Protein AF-A0A354V0W4-F1 (afdb_monomer)

Solvent-accessible surface area (backbone atoms only — not comparable to full-atom values): 6859 Å² total; per-residue (Å²): 96,64,43,77,70,72,79,52,60,53,48,97,83,71,46,63,55,84,28,76,54,51,47,49,42,66,74,84,0,46,50,53,48,60,70,75,42,72,91,66,80,80,69,87,86,81,88,87,78,93,63,88,88,57,55,96,92,54,83,93,71,58,67,73,58,50,52,64,58,41,41,74,61,48,36,53,49,32,39,74,72,62,78,15,95,41,69,71,50,24,51,54,41,56,77,62,65,39,72,72,53,56,62,48,60,76,74,108

pLDDT: mean 92.59, std 3.74, range [83.0, 98.12]

Foldseek 3Di:
DAPPDPDADADPVRHGDQDPVNCQDDCNHCCNPPVVDDDDPLDDDDDDDDDPPDDPPDDDDPPVSLLRSCVVVLLVVCCVVVVDVDSVRSVVCSVVVPPVSSVSSVVD

Nearest PDB structures (foldseek):
  7p5x-assembly1_AD  TM=9.766E-01  e=9.684E-12  Mycolicibacterium smegmatis MC2 155
  7u22-assembly1_D  TM=9.674E-01  e=1.548E-11  Mycobacterium tuberculosis
  8e8m-assembly1_D  TM=9.808E-01  e=3.129E-11  Mycobacterium tuberculosis
  6koo-assembly1_D  TM=9.679E-01  e=2.951E-11  Mycobacterium tuberculosis H37Rv
  6cce-assembly1_D  TM=9.805E-01  e=3.518E-11  Mycolicibacterium smegmatis MC2 155

Structure (mmCIF, N/CA/C/O backbone):
data_AF-A0A354V0W4-F1
#
_entry.id   AF-A0A354V0W4-F1
#
loop_
_atom_site.group_PDB
_atom_site.id
_atom_site.type_symbol
_atom_site.label_atom_id
_atom_site.label_alt_id
_atom_site.label_comp_id
_atom_site.label_asym_id
_atom_site.label_entity_id
_atom_site.label_seq_id
_atom_site.pdbx_PDB_ins_code
_atom_site.Cartn_x
_atom_site.Cartn_y
_atom_site.Cartn_z
_atom_site.occupancy
_atom_site.B_iso_or_equiv
_atom_site.auth_seq_id
_atom_site.auth_comp_id
_atom_site.auth_asym_id
_atom_site.auth_atom_id
_atom_site.pdbx_PDB_model_num
ATOM 1 N N . ASP A 1 1 ? 16.031 3.585 -36.675 1.00 84.88 1 ASP A N 1
ATOM 2 C CA . ASP A 1 1 ? 16.536 2.330 -36.096 1.00 84.88 1 ASP A CA 1
ATOM 3 C C . ASP A 1 1 ? 18.061 2.399 -36.067 1.00 84.88 1 ASP A C 1
ATOM 5 O O . ASP A 1 1 ? 18.689 2.290 -37.118 1.00 84.88 1 ASP A O 1
ATOM 9 N N . ASN A 1 2 ? 18.640 2.777 -34.923 1.00 88.31 2 ASN A N 1
ATOM 10 C CA . ASN A 1 2 ? 20.079 3.055 -34.817 1.00 88.31 2 ASN A CA 1
ATOM 11 C C . ASN A 1 2 ? 20.857 1.730 -34.817 1.00 88.31 2 ASN A C 1
ATOM 13 O O . ASN A 1 2 ? 20.544 0.839 -34.039 1.00 88.31 2 ASN A O 1
ATOM 17 N N . GLY A 1 3 ? 21.861 1.595 -35.685 1.00 86.50 3 GLY A N 1
ATOM 18 C CA . GLY A 1 3 ? 22.605 0.339 -35.853 1.00 86.50 3 GLY A CA 1
ATOM 19 C C . GLY A 1 3 ? 21.950 -0.684 -36.790 1.00 86.50 3 GLY A C 1
ATOM 20 O O . GLY A 1 3 ? 22.514 -1.752 -36.995 1.00 86.50 3 GLY A O 1
ATOM 21 N N . ARG A 1 4 ? 20.803 -0.368 -37.420 1.00 87.06 4 ARG A N 1
ATOM 22 C CA . ARG A 1 4 ? 20.208 -1.230 -38.464 1.00 87.06 4 ARG A CA 1
ATOM 23 C C . ARG A 1 4 ? 21.049 -1.272 -39.747 1.00 87.06 4 ARG A C 1
ATOM 25 O O . ARG A 1 4 ? 20.994 -2.249 -40.487 1.00 87.06 4 ARG A O 1
ATOM 32 N N . ARG A 1 5 ? 21.805 -0.209 -40.031 1.00 84.88 5 ARG A N 1
ATOM 33 C CA . ARG A 1 5 ? 22.809 -0.152 -41.101 1.00 84.88 5 ARG A CA 1
ATOM 34 C C . ARG A 1 5 ? 24.087 0.457 -40.538 1.00 84.88 5 ARG A C 1
ATOM 36 O O . ARG A 1 5 ? 24.039 1.553 -39.986 1.00 84.88 5 ARG A O 1
ATOM 43 N N . GLY A 1 6 ? 25.207 -0.242 -40.705 1.00 87.06 6 GLY A N 1
ATOM 44 C CA . GLY A 1 6 ? 26.515 0.209 -40.231 1.00 87.06 6 GLY A CA 1
ATOM 45 C C . GLY A 1 6 ? 26.650 0.232 -38.704 1.00 87.06 6 GLY A C 1
ATOM 46 O O . GLY A 1 6 ? 25.852 -0.347 -37.968 1.00 87.06 6 GLY A O 1
ATOM 47 N N . ARG A 1 7 ? 27.704 0.897 -38.222 1.00 87.12 7 ARG A N 1
ATOM 48 C CA . ARG A 1 7 ? 28.008 1.007 -36.790 1.00 87.12 7 ARG A CA 1
ATOM 49 C C . ARG A 1 7 ? 27.001 1.933 -36.102 1.00 87.12 7 ARG A C 1
ATOM 51 O O . ARG A 1 7 ? 26.723 3.022 -36.594 1.00 87.12 7 ARG A O 1
ATOM 58 N N . ALA A 1 8 ? 26.480 1.515 -34.948 1.00 89.19 8 ALA A N 1
ATOM 59 C CA . ALA A 1 8 ? 25.555 2.332 -34.167 1.00 89.19 8 ALA A CA 1
ATOM 60 C C . ALA A 1 8 ? 26.208 3.651 -33.727 1.00 89.19 8 ALA A C 1
ATOM 62 O O . ALA A 1 8 ? 27.355 3.665 -33.272 1.00 89.19 8 ALA A O 1
ATOM 63 N N . ILE A 1 9 ? 25.454 4.748 -33.815 1.00 90.75 9 ILE A N 1
ATOM 64 C CA . ILE A 1 9 ? 25.906 6.065 -33.359 1.00 90.75 9 ILE A CA 1
ATOM 65 C C . ILE A 1 9 ? 25.974 6.046 -31.833 1.00 90.75 9 ILE A C 1
ATOM 67 O O . ILE A 1 9 ? 24.981 5.728 -31.166 1.00 90.75 9 ILE A O 1
ATOM 71 N N . THR A 1 10 ? 27.142 6.373 -31.284 1.00 91.94 10 THR A N 1
ATOM 72 C CA . THR A 1 10 ? 27.413 6.362 -29.844 1.00 91.94 10 THR A CA 1
ATOM 73 C C . THR A 1 10 ? 27.502 7.772 -29.273 1.00 91.94 10 THR A C 1
ATOM 75 O O . THR A 1 10 ? 28.097 8.646 -29.894 1.00 91.94 10 THR A O 1
ATOM 7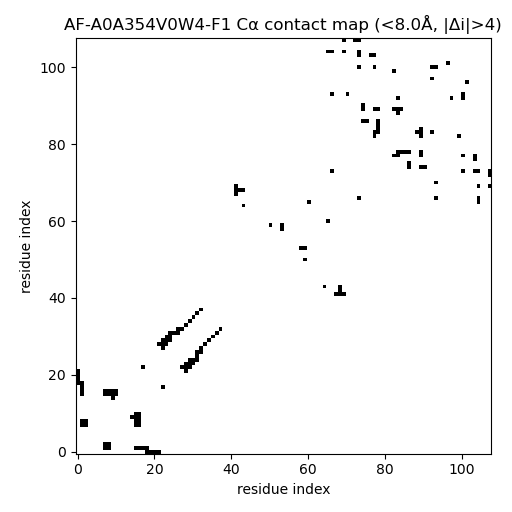8 N N . GLY A 1 11 ? 26.953 7.982 -28.075 1.00 89.69 11 GLY A N 1
ATOM 79 C CA . GLY A 1 11 ? 27.104 9.234 -27.326 1.00 89.69 11 GLY A CA 1
ATOM 80 C C . GLY A 1 11 ? 28.424 9.320 -26.547 1.00 89.69 11 GLY A C 1
ATOM 81 O O . GLY A 1 11 ? 29.298 8.464 -26.690 1.00 89.69 11 GLY A O 1
ATOM 82 N N . ALA A 1 12 ? 28.527 10.314 -25.656 1.00 86.69 12 ALA A N 1
ATOM 83 C CA . ALA A 1 12 ? 29.736 10.632 -24.879 1.00 86.69 12 ALA A CA 1
ATOM 84 C C . ALA A 1 12 ? 30.350 9.433 -24.121 1.00 86.69 12 ALA A C 1
ATOM 86 O O . ALA A 1 12 ? 31.566 9.319 -24.027 1.00 86.69 12 ALA A O 1
ATOM 87 N N . ASN A 1 13 ? 29.529 8.476 -23.670 1.00 91.19 13 ASN A N 1
ATOM 88 C CA . ASN A 1 13 ? 29.991 7.293 -22.927 1.00 91.19 13 ASN A CA 1
ATOM 89 C C . ASN A 1 13 ? 30.229 6.060 -23.820 1.00 91.19 13 ASN A C 1
ATOM 91 O O . ASN A 1 13 ? 30.126 4.931 -23.344 1.00 91.19 13 ASN A O 1
ATOM 95 N N . LYS A 1 14 ? 30.430 6.241 -25.136 1.00 87.94 14 LYS A N 1
ATOM 96 C CA . LYS A 1 14 ? 30.490 5.161 -26.151 1.00 87.94 14 LYS A CA 1
ATOM 97 C C . LYS A 1 14 ? 29.265 4.227 -26.154 1.00 87.94 14 LYS A C 1
ATOM 99 O O . LYS A 1 14 ? 29.273 3.175 -26.789 1.00 87.94 14 LYS A O 1
ATOM 104 N N . ARG A 1 15 ? 28.182 4.617 -25.475 1.00 89.88 15 ARG A N 1
ATOM 105 C CA . ARG A 1 15 ? 26.916 3.885 -25.447 1.00 89.88 15 ARG A CA 1
ATOM 106 C C . ARG A 1 15 ? 26.106 4.245 -26.696 1.00 89.88 15 ARG A C 1
ATOM 108 O O . ARG A 1 15 ? 25.981 5.439 -26.983 1.00 89.88 15 ARG A O 1
ATOM 115 N N . PRO A 1 16 ? 25.538 3.266 -27.421 1.00 90.19 16 PRO A N 1
ATOM 116 C CA . PRO A 1 16 ? 24.693 3.552 -28.573 1.00 90.19 16 PRO A CA 1
ATOM 117 C C . PRO A 1 16 ? 23.466 4.364 -28.149 1.00 90.19 16 PRO A C 1
ATOM 119 O O . PRO A 1 16 ? 22.829 4.073 -27.131 1.00 90.19 16 PRO A O 1
ATOM 122 N N . LEU A 1 17 ? 23.148 5.397 -28.928 1.00 91.94 17 LEU A N 1
ATOM 123 C CA . LEU A 1 17 ? 21.958 6.218 -28.719 1.00 91.94 17 LEU A CA 1
ATOM 124 C C . LEU A 1 17 ? 20.697 5.381 -28.978 1.00 91.94 17 LEU A C 1
ATOM 126 O O . LEU A 1 17 ? 20.655 4.601 -29.931 1.00 91.94 17 LEU A O 1
ATOM 130 N N . LYS A 1 18 ? 19.663 5.544 -28.144 1.00 90.81 18 LYS A N 1
ATOM 131 C CA . LYS A 1 18 ? 18.376 4.855 -28.331 1.00 90.81 18 LYS A CA 1
ATOM 132 C C . LYS A 1 18 ? 17.600 5.506 -29.476 1.00 90.81 18 LYS A C 1
ATOM 134 O O . LYS A 1 18 ? 17.363 6.710 -29.446 1.00 90.81 18 LYS A O 1
ATOM 139 N N . SER A 1 19 ? 17.172 4.714 -30.455 1.00 92.31 19 SER A N 1
ATOM 140 C CA . SER A 1 19 ? 16.289 5.174 -31.528 1.00 92.31 19 SER A CA 1
ATOM 141 C C . SER A 1 19 ? 14.809 5.029 -31.166 1.00 92.31 19 SER A C 1
ATOM 143 O O . SER A 1 19 ? 14.453 4.326 -30.221 1.00 92.31 19 SER A O 1
ATOM 145 N N . LEU A 1 20 ? 13.920 5.638 -31.958 1.00 91.75 20 LEU A N 1
ATOM 146 C CA . LEU A 1 20 ? 12.465 5.478 -31.804 1.00 91.75 20 LEU A CA 1
ATOM 147 C C . LEU A 1 20 ? 12.028 4.003 -31.838 1.00 91.75 20 LEU A C 1
ATOM 149 O O . LEU A 1 20 ? 11.166 3.588 -31.069 1.00 91.75 20 LEU A O 1
ATOM 153 N N . SER A 1 21 ? 12.658 3.186 -32.687 1.00 90.94 21 SER A N 1
ATOM 154 C CA . SER A 1 21 ? 12.386 1.746 -32.760 1.00 90.94 21 SER A CA 1
ATOM 155 C C . SER A 1 21 ? 12.795 1.019 -31.471 1.00 90.94 21 SER A C 1
ATOM 157 O O . SER A 1 21 ? 12.055 0.154 -31.000 1.00 90.94 21 SER A O 1
ATOM 159 N N . ASP A 1 22 ? 13.910 1.419 -30.851 1.00 89.31 22 ASP A N 1
ATOM 160 C CA . ASP A 1 22 ? 14.388 0.869 -29.571 1.00 89.31 22 ASP A CA 1
ATOM 161 C C . ASP A 1 22 ? 13.515 1.292 -28.392 1.00 89.31 22 ASP A C 1
ATOM 163 O O . ASP A 1 22 ? 13.417 0.582 -27.394 1.00 89.31 22 ASP A O 1
ATOM 167 N N . MET A 1 23 ? 12.856 2.448 -28.494 1.00 88.94 23 MET A N 1
ATOM 168 C CA . MET A 1 23 ? 11.892 2.878 -27.486 1.00 88.94 23 MET A CA 1
ATOM 169 C C . MET A 1 23 ? 10.656 1.978 -27.461 1.00 88.94 23 MET A C 1
ATOM 171 O O . MET A 1 23 ? 10.012 1.882 -26.422 1.00 88.94 23 MET A O 1
ATOM 175 N N . LEU A 1 24 ? 10.314 1.311 -28.565 1.00 91.31 24 LEU A N 1
ATOM 176 C CA . LEU A 1 24 ? 9.150 0.425 -28.644 1.00 91.31 24 LEU A CA 1
ATOM 177 C C . LEU A 1 24 ? 9.511 -1.040 -28.372 1.00 91.31 24 LEU A C 1
ATOM 179 O O . LEU A 1 24 ? 8.734 -1.750 -27.731 1.00 91.31 24 LEU A O 1
ATOM 183 N N . LYS A 1 25 ? 10.684 -1.490 -28.829 1.00 89.31 25 LYS A N 1
ATOM 184 C CA . LYS A 1 25 ? 11.105 -2.898 -28.795 1.00 89.31 25 LYS A CA 1
ATOM 185 C C . LYS A 1 25 ? 11.874 -3.273 -27.519 1.00 89.31 25 LYS A C 1
ATOM 187 O O . LYS A 1 25 ? 12.443 -2.441 -26.823 1.00 89.31 25 LYS A O 1
ATOM 192 N N . GLY A 1 26 ? 11.927 -4.575 -27.234 1.00 87.50 26 GLY A N 1
ATOM 193 C CA . GLY A 1 26 ? 12.719 -5.135 -26.135 1.00 87.50 26 GLY A CA 1
ATOM 194 C C . GLY A 1 26 ? 12.067 -5.021 -24.752 1.00 87.50 26 GLY A C 1
ATOM 195 O O . GLY A 1 26 ? 10.951 -4.533 -24.595 1.00 87.50 26 GLY A O 1
ATOM 196 N N . LYS A 1 27 ? 12.765 -5.514 -23.718 1.00 88.06 27 LYS A N 1
ATOM 197 C CA . LYS A 1 27 ? 12.260 -5.554 -22.327 1.00 88.06 27 LYS A CA 1
ATOM 198 C C . LYS A 1 27 ? 12.059 -4.155 -21.726 1.00 88.06 27 LYS A C 1
ATOM 200 O O . LYS A 1 27 ? 11.125 -3.965 -20.960 1.00 88.06 27 LYS A O 1
ATOM 205 N N . GLN A 1 28 ? 12.917 -3.199 -22.093 1.00 85.75 28 GLN A N 1
ATOM 206 C CA . GLN A 1 28 ? 12.799 -1.782 -21.711 1.00 85.75 28 GLN A CA 1
ATOM 207 C C . GLN A 1 28 ? 11.975 -0.952 -22.715 1.00 85.75 28 GLN A C 1
ATOM 209 O O . GLN A 1 28 ? 11.927 0.273 -22.619 1.00 85.75 28 GLN A O 1
ATOM 214 N N . GLY A 1 29 ? 11.380 -1.596 -23.723 1.00 88.81 29 GLY A N 1
ATOM 215 C CA . GLY A 1 29 ? 10.517 -0.930 -24.690 1.00 88.81 29 GLY A CA 1
ATOM 216 C C . GLY A 1 29 ? 9.160 -0.586 -24.080 1.00 88.81 29 GLY A C 1
ATOM 217 O O . GLY A 1 29 ? 8.709 -1.227 -23.126 1.00 88.81 29 GLY A O 1
ATOM 218 N N . ARG A 1 30 ? 8.469 0.405 -24.652 1.00 88.69 30 ARG A N 1
ATOM 219 C CA . ARG A 1 30 ? 7.174 0.904 -24.165 1.00 88.69 30 ARG A CA 1
ATOM 220 C C . ARG A 1 30 ? 6.137 -0.205 -23.994 1.00 88.69 30 ARG A C 1
ATOM 222 O O . ARG A 1 30 ? 5.455 -0.210 -22.974 1.00 88.69 30 ARG A O 1
ATOM 229 N N . PHE A 1 31 ? 6.062 -1.160 -24.921 1.00 88.50 31 PHE A N 1
ATOM 230 C CA . PHE A 1 31 ? 5.103 -2.263 -24.831 1.00 88.50 31 PHE A CA 1
ATOM 231 C C . PHE A 1 31 ? 5.325 -3.119 -23.579 1.00 88.50 31 PHE A C 1
ATOM 233 O O . PHE A 1 31 ? 4.422 -3.281 -22.763 1.00 88.50 31 PHE A O 1
ATOM 240 N N . ARG A 1 32 ? 6.546 -3.616 -23.366 1.00 86.38 32 ARG A N 1
ATOM 241 C CA . ARG A 1 32 ? 6.819 -4.545 -22.259 1.00 86.38 32 ARG A CA 1
ATOM 242 C C . ARG A 1 32 ? 6.973 -3.854 -20.910 1.00 86.38 32 ARG A C 1
ATOM 244 O O . ARG A 1 32 ? 6.584 -4.434 -19.905 1.00 86.38 32 ARG A O 1
A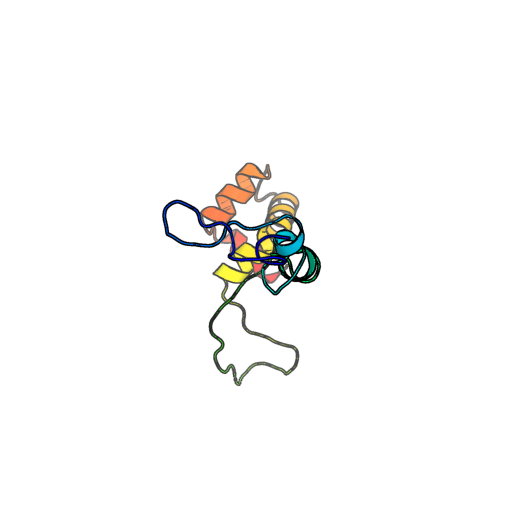TOM 251 N N . GLN A 1 33 ? 7.529 -2.646 -20.883 1.00 84.12 33 GLN A N 1
ATOM 252 C CA . GLN A 1 33 ? 7.801 -1.948 -19.629 1.00 84.12 33 GLN A CA 1
ATOM 253 C C . GLN A 1 33 ? 6.602 -1.152 -19.111 1.00 84.12 33 GLN A C 1
ATOM 255 O O . GLN A 1 33 ? 6.497 -0.986 -17.903 1.00 84.12 33 GLN A O 1
ATOM 260 N N . ASN A 1 34 ? 5.741 -0.638 -19.998 1.00 83.00 34 ASN A N 1
ATOM 261 C CA . ASN A 1 34 ? 4.689 0.299 -19.597 1.00 83.00 34 ASN A CA 1
ATOM 262 C C . ASN A 1 34 ? 3.279 -0.133 -19.998 1.00 83.00 34 ASN A C 1
ATOM 264 O O . ASN A 1 34 ? 2.335 0.391 -19.417 1.00 83.00 34 ASN A O 1
ATOM 268 N N . LEU A 1 35 ? 3.102 -1.015 -20.988 1.00 84.50 35 LEU A N 1
ATOM 269 C CA . LEU A 1 35 ? 1.764 -1.478 -21.378 1.00 84.50 35 LEU A CA 1
ATOM 270 C C . LEU A 1 35 ? 1.399 -2.811 -20.717 1.00 84.50 35 LEU A C 1
ATOM 272 O O . LEU A 1 35 ? 0.267 -2.949 -20.273 1.00 84.50 35 LEU A O 1
ATOM 276 N N . LEU A 1 36 ? 2.343 -3.751 -20.593 1.00 87.88 36 LEU A N 1
ATOM 277 C CA . LEU A 1 36 ? 2.075 -5.078 -20.012 1.00 87.88 36 LEU A CA 1
ATOM 278 C C . LEU A 1 36 ? 2.220 -5.151 -18.485 1.00 87.88 36 LEU A C 1
ATOM 280 O O . LEU A 1 36 ? 1.600 -5.994 -17.851 1.00 87.88 36 LEU A O 1
ATOM 284 N N . GLY A 1 37 ? 3.044 -4.292 -17.890 1.00 87.81 37 GLY A N 1
ATOM 285 C CA . GLY A 1 37 ? 3.231 -4.225 -16.445 1.00 87.81 37 GLY A CA 1
ATOM 286 C C . GLY A 1 37 ? 3.389 -2.777 -16.019 1.00 87.81 37 GLY A C 1
ATOM 287 O O . GLY A 1 37 ? 4.129 -2.027 -16.649 1.00 87.81 37 GLY A O 1
ATOM 288 N N . LYS A 1 38 ? 2.678 -2.372 -14.969 1.00 90.25 38 LYS A N 1
ATOM 289 C CA . LYS A 1 38 ? 2.752 -1.02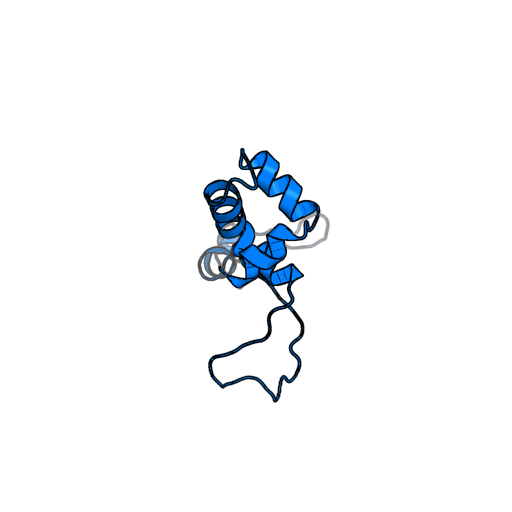2 -14.408 1.00 90.25 38 LYS A CA 1
ATOM 290 C C . LYS A 1 38 ? 2.961 -1.107 -12.906 1.00 90.25 38 LYS A C 1
ATOM 292 O O . LYS A 1 38 ? 2.630 -2.106 -12.273 1.00 90.25 38 LYS A O 1
ATOM 297 N N . ARG A 1 39 ? 3.528 -0.044 -12.344 1.00 91.56 39 ARG A N 1
ATOM 298 C CA . ARG A 1 39 ? 3.470 0.172 -10.900 1.00 91.56 39 ARG A CA 1
ATOM 299 C C . ARG A 1 39 ? 2.025 0.498 -10.539 1.00 91.56 39 ARG A C 1
ATOM 301 O O . ARG A 1 39 ? 1.359 1.194 -11.303 1.00 91.56 39 ARG A O 1
ATOM 308 N N . VAL A 1 40 ? 1.573 -0.043 -9.419 1.00 94.44 40 VAL A N 1
ATOM 309 C CA . VAL A 1 40 ? 0.197 0.088 -8.945 1.00 94.44 40 VAL A CA 1
ATOM 310 C C . VAL A 1 40 ? 0.206 0.646 -7.530 1.00 94.44 40 VAL A C 1
ATOM 312 O O . VAL A 1 40 ? 1.065 0.277 -6.722 1.00 94.44 40 VAL A O 1
ATOM 315 N N . ASP A 1 41 ? -0.734 1.540 -7.252 1.00 95.69 41 ASP A N 1
ATOM 316 C CA . ASP A 1 41 ? -0.995 2.031 -5.901 1.00 95.69 41 ASP A CA 1
ATOM 317 C C . ASP A 1 41 ? -1.681 0.942 -5.062 1.00 95.69 41 ASP A C 1
ATOM 319 O O . ASP A 1 41 ? -2.069 -0.102 -5.590 1.00 95.69 41 ASP A O 1
ATOM 323 N N . TYR A 1 42 ? -1.796 1.166 -3.749 1.00 95.56 42 TYR A N 1
ATOM 324 C CA . TYR A 1 42 ? -2.364 0.193 -2.802 1.00 95.56 42 TYR A CA 1
ATOM 325 C C . TYR A 1 42 ? -1.677 -1.181 -2.874 1.00 95.56 42 TYR A C 1
ATOM 327 O O . TYR A 1 42 ? -2.318 -2.230 -2.854 1.00 95.56 42 TYR A O 1
ATOM 335 N N . SER A 1 43 ? -0.345 -1.175 -2.978 1.00 96.69 43 SER A N 1
ATOM 336 C CA . SER A 1 43 ? 0.473 -2.385 -3.036 1.00 96.69 43 SER A CA 1
ATOM 337 C C . SER A 1 43 ? 1.598 -2.368 -2.003 1.00 96.69 43 SER A C 1
ATOM 339 O O . SER A 1 43 ? 2.100 -1.313 -1.616 1.00 96.69 43 SER A O 1
ATOM 341 N N . GLY A 1 44 ? 1.993 -3.557 -1.543 1.00 95.69 44 GLY A N 1
ATOM 342 C CA . GLY A 1 44 ? 3.016 -3.750 -0.519 1.00 95.69 44 GLY A CA 1
ATOM 343 C C . GLY A 1 44 ? 3.850 -5.006 -0.770 1.00 95.69 44 GLY A C 1
ATOM 344 O O . GLY A 1 44 ? 3.474 -5.884 -1.548 1.00 95.69 44 GLY A O 1
ATOM 345 N N . ARG A 1 45 ? 5.014 -5.086 -0.120 1.00 96.88 45 ARG A N 1
ATOM 346 C CA . ARG A 1 45 ? 5.892 -6.264 -0.135 1.00 96.88 45 ARG A CA 1
ATOM 347 C C . ARG A 1 45 ? 6.489 -6.465 1.251 1.00 96.88 45 ARG A C 1
ATOM 349 O O . ARG A 1 45 ? 7.009 -5.514 1.823 1.00 96.88 45 ARG A O 1
ATOM 356 N N . SER A 1 46 ? 6.465 -7.701 1.739 1.00 96.50 46 SER A N 1
ATOM 357 C CA . SER A 1 46 ? 7.134 -8.112 2.976 1.00 96.50 46 SER A CA 1
ATOM 358 C C . SER A 1 46 ? 7.782 -9.486 2.811 1.00 96.50 46 SER A C 1
ATOM 360 O O . SER A 1 46 ? 7.538 -10.180 1.822 1.00 96.50 46 SER A O 1
ATOM 362 N N . VAL A 1 47 ? 8.603 -9.868 3.787 1.00 97.69 47 VAL A N 1
ATOM 363 C CA . VAL A 1 47 ? 9.092 -11.241 3.950 1.00 97.69 47 VAL A CA 1
ATOM 364 C C . VAL A 1 47 ? 7.951 -12.116 4.471 1.00 97.69 47 VAL A C 1
ATOM 366 O O . VAL A 1 47 ? 7.178 -11.681 5.324 1.00 97.69 47 VAL A O 1
ATOM 369 N N . ILE A 1 48 ? 7.851 -13.336 3.946 1.00 97.44 48 ILE A N 1
ATOM 370 C CA . ILE A 1 48 ? 6.871 -14.335 4.380 1.00 97.44 48 ILE A CA 1
ATOM 371 C C . ILE A 1 48 ? 7.463 -15.220 5.479 1.00 97.44 48 ILE A C 1
ATOM 373 O O . ILE A 1 48 ? 8.635 -15.590 5.420 1.00 97.44 48 ILE A O 1
ATOM 377 N N . VAL A 1 49 ? 6.642 -15.560 6.470 1.00 97.69 49 VAL A N 1
ATOM 378 C CA . VAL A 1 49 ? 6.981 -16.456 7.584 1.00 97.69 49 VAL A CA 1
ATOM 379 C C . VAL A 1 49 ? 5.842 -17.466 7.746 1.00 97.69 49 VAL A C 1
ATOM 381 O O . VAL A 1 49 ? 4.706 -17.183 7.367 1.00 97.69 49 VAL A O 1
ATOM 384 N N . VAL A 1 50 ? 6.146 -18.658 8.261 1.00 97.94 50 VAL A N 1
ATOM 385 C CA . VAL A 1 50 ? 5.150 -19.710 8.509 1.00 97.94 50 VAL A CA 1
ATOM 386 C C . VAL A 1 50 ? 4.250 -19.311 9.687 1.00 97.94 50 VAL A C 1
ATOM 388 O O . VAL A 1 50 ? 4.766 -18.994 10.754 1.00 97.94 50 VAL A O 1
ATOM 391 N N . GLY A 1 51 ? 2.927 -19.352 9.492 1.00 97.25 51 GLY A N 1
ATOM 392 C CA . GLY A 1 51 ? 1.905 -19.152 10.532 1.00 97.25 51 GLY A CA 1
ATOM 393 C C . GLY A 1 51 ? 1.042 -20.410 10.689 1.00 97.25 51 GLY A C 1
ATOM 394 O O . GLY A 1 51 ? 0.032 -20.522 9.992 1.00 97.25 51 GLY A O 1
ATOM 395 N N . PRO A 1 52 ? 1.455 -21.397 11.507 1.00 97.56 52 PRO A N 1
ATOM 396 C CA . PRO A 1 52 ? 0.799 -22.710 11.595 1.00 97.56 52 PRO A CA 1
ATOM 397 C C . PRO A 1 52 ? -0.640 -22.669 12.140 1.00 97.56 52 PRO A C 1
ATOM 399 O O . PRO A 1 52 ? -1.408 -23.598 11.909 1.00 97.56 52 PRO A O 1
ATOM 402 N N . GLU A 1 53 ? -1.013 -21.608 12.850 1.00 97.81 53 GLU A N 1
ATOM 403 C CA . GLU A 1 53 ? -2.342 -21.374 13.422 1.00 97.81 53 GLU A CA 1
ATOM 404 C C . GLU A 1 53 ? -3.374 -20.821 12.422 1.00 97.81 53 GLU A C 1
ATOM 406 O O . GLU A 1 53 ? -4.568 -20.769 12.728 1.00 97.81 53 GLU A O 1
ATOM 411 N N . LEU A 1 54 ? -2.934 -20.400 11.232 1.00 97.94 54 LEU A N 1
ATOM 412 C CA . LEU A 1 54 ? -3.798 -19.790 10.223 1.00 97.94 54 LEU A CA 1
ATOM 413 C C . LEU A 1 54 ? -4.581 -20.846 9.433 1.00 97.94 54 LEU A C 1
ATOM 415 O O . LEU A 1 54 ? -4.063 -21.891 9.040 1.00 97.94 54 LEU A O 1
ATOM 419 N N . LYS A 1 55 ? -5.847 -20.541 9.132 1.00 98.12 55 LYS A N 1
ATOM 420 C CA . LYS A 1 55 ? -6.669 -21.352 8.220 1.00 98.12 55 LYS A CA 1
ATOM 421 C C . LYS A 1 55 ? -6.262 -21.107 6.764 1.00 98.12 55 LYS A C 1
ATOM 423 O O . LYS A 1 55 ? -5.713 -20.064 6.430 1.00 98.12 55 LYS A O 1
ATOM 428 N N . LEU A 1 56 ? -6.647 -22.017 5.865 1.00 97.62 56 LEU A N 1
ATOM 429 C CA . LEU A 1 56 ? -6.315 -21.942 4.430 1.00 9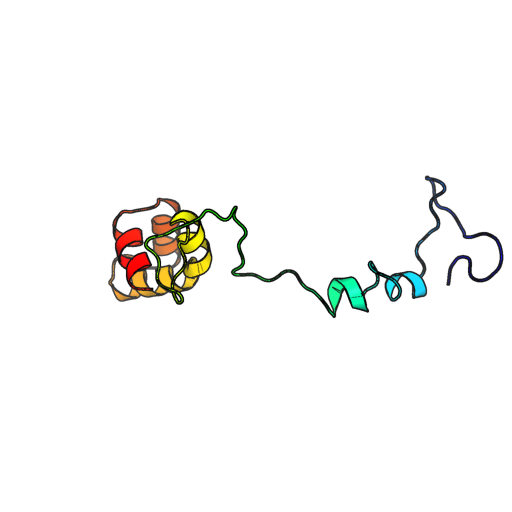7.62 56 LEU A CA 1
ATOM 430 C C . LEU A 1 56 ? -6.718 -20.617 3.746 1.00 97.62 56 LEU A C 1
ATOM 432 O O . LEU A 1 56 ? -6.071 -20.194 2.796 1.00 97.62 56 LEU A O 1
ATOM 436 N N . HIS A 1 57 ? -7.784 -19.965 4.213 1.00 97.50 57 HIS A N 1
ATOM 437 C CA . HIS A 1 57 ? -8.298 -18.705 3.661 1.00 97.50 57 HIS A CA 1
ATOM 438 C C . HIS A 1 57 ? -7.778 -17.455 4.391 1.00 97.50 57 HIS A C 1
ATOM 440 O O . HIS A 1 57 ? -8.287 -16.361 4.161 1.00 97.50 57 HIS A O 1
ATOM 446 N N . GLN A 1 58 ? -6.819 -17.606 5.307 1.00 97.69 58 GLN A N 1
ATOM 447 C CA . GLN A 1 58 ? -6.288 -16.518 6.125 1.00 97.69 58 GLN A CA 1
ATOM 448 C C . GLN A 1 58 ? -4.824 -16.234 5.782 1.00 97.69 58 GLN A C 1
ATOM 450 O O . GLN A 1 58 ? -4.070 -17.122 5.385 1.00 97.69 58 GLN A O 1
ATOM 455 N N . CYS A 1 59 ? -4.406 -14.986 5.983 1.00 97.12 59 CYS A N 1
ATOM 456 C CA . CYS A 1 59 ? -3.005 -14.591 5.957 1.00 97.12 59 CYS A CA 1
ATOM 457 C C . CYS A 1 59 ? -2.724 -13.567 7.063 1.00 97.12 59 CYS A C 1
ATOM 459 O O . CYS A 1 59 ? -3.582 -12.759 7.415 1.00 97.12 59 CYS A O 1
ATOM 461 N N . GLY A 1 60 ? -1.515 -13.608 7.621 1.00 96.56 60 GLY A N 1
ATOM 462 C CA . GLY A 1 60 ? -1.052 -12.604 8.573 1.00 96.56 60 GLY A CA 1
ATOM 463 C C . GLY A 1 60 ? -0.503 -11.384 7.840 1.00 96.56 60 GLY A C 1
ATOM 464 O O . GLY A 1 60 ? 0.446 -11.505 7.064 1.00 96.56 60 GLY A O 1
ATOM 465 N N . LEU A 1 61 ? -1.070 -10.206 8.102 1.00 96.81 61 LEU A N 1
ATOM 466 C CA . LEU A 1 61 ? -0.587 -8.939 7.556 1.00 96.81 61 LEU A CA 1
ATOM 467 C C . LEU A 1 61 ? 0.002 -8.071 8.681 1.00 96.81 61 LEU A C 1
ATOM 469 O O . LEU A 1 61 ? -0.662 -7.865 9.698 1.00 96.81 61 LEU A O 1
ATOM 473 N N . PRO A 1 62 ? 1.224 -7.522 8.537 1.00 96.50 62 PRO A N 1
ATOM 474 C CA . PRO A 1 62 ? 1.768 -6.606 9.532 1.00 96.50 62 PRO A CA 1
ATOM 475 C C . PRO A 1 62 ? 0.868 -5.379 9.705 1.00 96.50 62 PRO A C 1
ATOM 477 O O . PRO A 1 62 ? 0.528 -4.727 8.717 1.00 96.50 62 PRO A O 1
ATOM 480 N N . LYS A 1 63 ? 0.557 -5.007 10.955 1.00 93.81 63 LYS A N 1
AT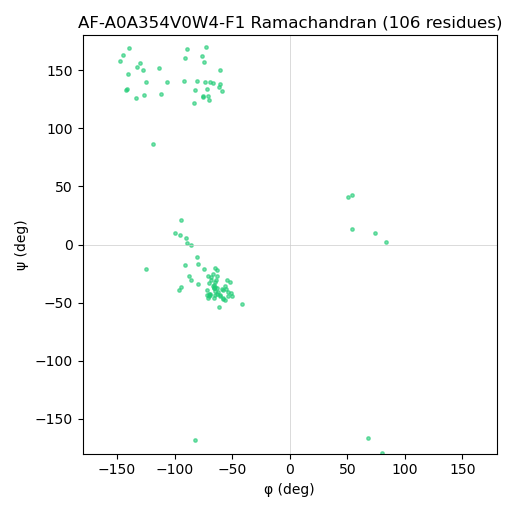OM 481 C CA . LYS A 1 63 ? -0.353 -3.887 11.268 1.00 93.81 63 LYS A CA 1
ATOM 482 C C . LYS A 1 63 ? 0.016 -2.588 10.541 1.00 93.81 63 LYS A C 1
ATOM 484 O O . LYS A 1 63 ? -0.849 -1.934 9.976 1.00 93.81 63 LYS A O 1
ATOM 489 N N . LYS A 1 64 ? 1.310 -2.255 10.461 1.00 93.12 64 LYS A N 1
ATOM 490 C CA . LYS A 1 64 ? 1.798 -1.067 9.731 1.00 93.12 64 LYS A CA 1
ATOM 491 C C . LYS A 1 64 ? 1.547 -1.130 8.223 1.00 93.12 64 LYS A C 1
ATOM 493 O O . LYS A 1 64 ? 1.259 -0.113 7.605 1.00 93.12 64 LYS A O 1
ATOM 498 N N . MET A 1 65 ? 1.657 -2.316 7.627 1.00 95.88 65 MET A N 1
ATOM 499 C CA . MET A 1 65 ? 1.372 -2.501 6.204 1.00 95.88 65 MET A CA 1
ATOM 500 C C . MET A 1 65 ? -0.127 -2.399 5.933 1.00 95.88 65 MET A C 1
ATOM 502 O O . MET A 1 65 ? -0.522 -1.729 4.984 1.00 95.88 65 MET A O 1
ATOM 506 N N . ALA A 1 66 ? -0.949 -3.016 6.783 1.00 96.12 66 ALA A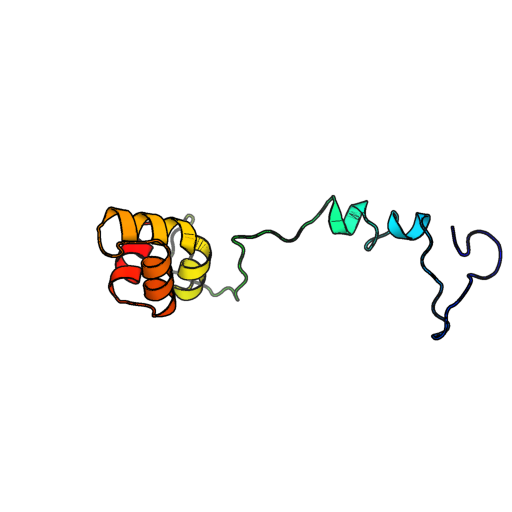 N 1
ATOM 507 C CA . ALA A 1 66 ? -2.399 -2.890 6.714 1.00 96.12 66 ALA A CA 1
ATOM 508 C C . ALA A 1 66 ? -2.822 -1.415 6.826 1.00 96.12 66 ALA A C 1
ATOM 510 O O . ALA A 1 66 ? -3.551 -0.914 5.974 1.00 96.12 66 ALA A O 1
ATOM 511 N N . LEU A 1 67 ? -2.256 -0.684 7.790 1.00 95.06 67 LEU A N 1
ATOM 512 C CA . LEU A 1 67 ? -2.525 0.738 7.978 1.00 95.06 67 LEU A CA 1
ATOM 513 C C . LEU A 1 67 ? -2.302 1.558 6.699 1.00 95.06 67 LEU A C 1
ATOM 515 O O . LEU A 1 67 ? -3.135 2.391 6.359 1.00 95.06 67 LEU A O 1
ATOM 519 N N . GLU A 1 68 ? -1.206 1.307 5.977 1.00 94.94 68 GLU A N 1
ATOM 520 C CA . GLU A 1 68 ? -0.889 1.981 4.712 1.00 94.94 68 GLU A CA 1
ATOM 521 C C . GLU A 1 68 ? -1.819 1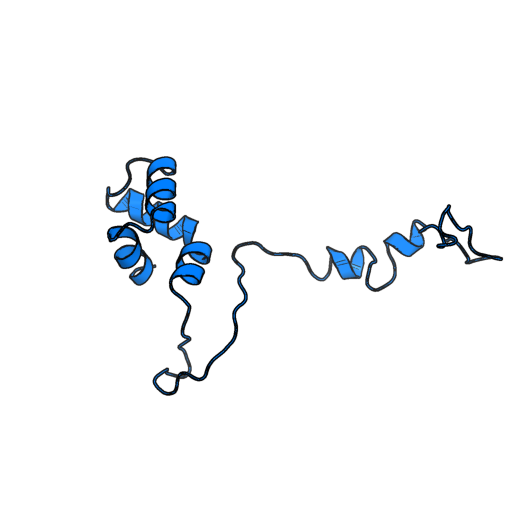.577 3.562 1.00 94.94 68 GLU A C 1
ATOM 523 O O . GLU A 1 68 ? -2.300 2.440 2.825 1.00 94.94 68 GLU A O 1
ATOM 528 N N . LEU A 1 69 ? -2.097 0.279 3.413 1.00 96.38 69 LEU A N 1
ATOM 529 C CA . LEU A 1 69 ? -2.935 -0.243 2.330 1.00 96.38 69 LEU A CA 1
ATOM 530 C C . LEU A 1 69 ? -4.391 0.222 2.451 1.00 96.38 69 LEU A C 1
ATOM 532 O O . LEU A 1 69 ? -5.024 0.519 1.439 1.00 96.38 69 LEU A O 1
ATOM 536 N N . PHE A 1 70 ? -4.900 0.338 3.679 1.00 96.44 70 PHE A N 1
ATOM 537 C CA . PHE A 1 70 ? -6.301 0.653 3.952 1.00 96.44 70 PHE A CA 1
ATOM 538 C C . PHE A 1 70 ? -6.561 2.128 4.302 1.00 96.44 70 PHE A C 1
ATOM 540 O O . PHE A 1 70 ? -7.687 2.479 4.654 1.00 96.44 70 PHE A O 1
ATOM 547 N N . LYS A 1 71 ? -5.574 3.028 4.147 1.00 94.31 71 LYS A N 1
ATOM 548 C CA . LYS A 1 71 ? -5.692 4.466 4.485 1.00 94.31 71 LYS A CA 1
ATOM 549 C C . LYS A 1 71 ? -7.021 5.127 4.082 1.00 94.31 71 LYS A C 1
ATOM 551 O O . LYS A 1 71 ? -7.631 5.751 4.951 1.00 94.31 71 LYS A O 1
ATOM 556 N N . PRO A 1 72 ? -7.507 5.017 2.827 1.00 95.00 72 PRO A N 1
ATOM 557 C CA . PRO A 1 72 ? -8.749 5.685 2.434 1.00 95.00 72 PRO A CA 1
ATOM 558 C C . PRO A 1 72 ? -9.972 5.181 3.210 1.00 95.00 72 PRO A C 1
ATOM 560 O O . PRO A 1 72 ? -10.839 5.972 3.577 1.00 95.00 72 PRO A O 1
ATOM 563 N N . PHE A 1 73 ? -10.021 3.878 3.493 1.00 95.81 73 PHE A N 1
ATOM 564 C CA . PHE A 1 73 ? -11.114 3.244 4.230 1.00 95.81 73 PHE A CA 1
ATOM 565 C C . PHE A 1 73 ? -11.099 3.659 5.702 1.00 95.81 73 PHE A C 1
ATOM 567 O O . PHE A 1 73 ? -12.133 4.040 6.249 1.00 95.81 73 PHE A O 1
ATOM 574 N N . ILE A 1 74 ? -9.908 3.693 6.306 1.00 95.62 74 ILE A N 1
ATOM 575 C CA . ILE A 1 74 ? -9.709 4.159 7.682 1.00 95.62 74 ILE A CA 1
ATOM 576 C C . ILE A 1 74 ? -10.140 5.623 7.820 1.00 95.62 74 ILE A C 1
ATOM 578 O O . ILE A 1 74 ? -10.836 5.968 8.771 1.00 95.62 74 ILE A O 1
ATOM 582 N N . TYR A 1 75 ? -9.786 6.492 6.864 1.00 94.88 75 TYR A N 1
ATOM 583 C CA . TYR A 1 75 ? -10.210 7.898 6.890 1.00 94.88 75 TYR A CA 1
ATOM 584 C C . TYR A 1 75 ? -11.731 8.041 6.845 1.00 94.88 75 TYR A C 1
ATOM 586 O O . TYR A 1 75 ? -12.290 8.800 7.633 1.00 94.88 75 TYR A O 1
ATOM 594 N N . SER A 1 76 ? -12.393 7.279 5.970 1.00 94.06 76 SER A N 1
ATOM 595 C CA . SER A 1 76 ? -13.853 7.287 5.860 1.00 94.06 76 SER A CA 1
ATOM 596 C C . SER A 1 76 ? -14.533 6.811 7.150 1.00 94.06 76 SER A C 1
ATOM 598 O O . SER A 1 76 ? -15.512 7.413 7.590 1.00 94.06 76 SER A O 1
ATOM 600 N N . LYS A 1 77 ? -13.997 5.771 7.799 1.00 94.81 77 LYS A N 1
ATOM 601 C CA . LYS A 1 77 ? -14.519 5.259 9.075 1.00 94.81 77 LYS A CA 1
ATOM 602 C C . LYS A 1 77 ? -14.280 6.221 10.241 1.00 94.81 77 LYS A C 1
ATOM 604 O O . LYS A 1 77 ? -15.202 6.454 11.018 1.00 94.81 77 LYS A O 1
ATOM 609 N N . LEU A 1 78 ? -13.095 6.831 10.328 1.00 94.12 78 LEU A N 1
ATOM 610 C CA . LEU A 1 78 ? -12.773 7.845 11.343 1.00 94.12 78 LEU A CA 1
ATOM 611 C C . LEU A 1 78 ? -13.729 9.042 11.286 1.00 94.12 78 LEU A C 1
ATOM 613 O O . LEU A 1 78 ? -14.116 9.569 12.328 1.00 94.12 78 LEU A O 1
ATOM 617 N N . GLU A 1 79 ? -14.108 9.466 10.082 1.00 93.00 79 GLU A N 1
ATOM 618 C CA . GLU A 1 79 ? -15.098 10.526 9.884 1.00 93.00 79 GLU A CA 1
ATOM 619 C C . GLU A 1 79 ? -16.509 10.053 10.250 1.00 93.00 79 GLU A C 1
ATOM 621 O O . GLU A 1 79 ? -17.209 10.725 11.006 1.00 93.00 79 GLU A O 1
ATOM 626 N N . LYS A 1 80 ? -16.903 8.856 9.798 1.00 92.69 80 LYS A N 1
ATOM 627 C CA . LYS A 1 80 ? -18.226 8.279 10.078 1.00 92.69 80 LYS A CA 1
ATOM 628 C C . LYS A 1 80 ? -18.504 8.109 11.575 1.00 92.69 80 LYS A C 1
ATOM 630 O O . LYS A 1 80 ? -19.632 8.330 12.006 1.00 92.69 80 LYS A O 1
ATOM 635 N N . TYR A 1 81 ? -17.498 7.725 12.357 1.00 93.19 81 TYR A N 1
ATOM 636 C CA . TYR A 1 81 ? -17.612 7.582 13.812 1.00 93.19 81 TYR A CA 1
ATOM 637 C C . TYR A 1 81 ? -17.385 8.885 14.584 1.00 93.19 81 TYR A C 1
ATOM 639 O O . TYR A 1 81 ? -17.474 8.898 15.808 1.00 93.19 81 TYR A O 1
ATOM 647 N N . GLY A 1 82 ? -17.109 9.994 13.894 1.00 92.25 82 GLY A N 1
ATOM 648 C CA . GLY A 1 82 ? -16.911 11.297 14.525 1.00 92.25 82 GLY A CA 1
ATOM 649 C C . GLY A 1 82 ? -15.576 11.450 15.260 1.00 92.25 82 GLY A C 1
ATOM 650 O O . GLY A 1 82 ? -15.372 12.453 15.939 1.00 92.25 82 GLY A O 1
ATOM 651 N N . HIS A 1 83 ? -14.638 10.507 15.108 1.00 91.44 83 HIS A N 1
ATOM 652 C CA . HIS A 1 83 ? -13.285 10.624 15.664 1.00 91.44 83 HIS A CA 1
ATOM 653 C C . HIS A 1 83 ? -12.467 11.716 14.964 1.00 91.44 83 HIS A C 1
ATOM 655 O O . HIS A 1 83 ? -11.609 12.351 15.580 1.00 91.44 83 HIS A O 1
ATOM 661 N N . ALA A 1 84 ? -12.737 11.951 13.679 1.00 93.56 84 ALA A N 1
ATOM 662 C CA . ALA A 1 84 ? -12.136 13.022 12.903 1.00 93.56 84 ALA A CA 1
ATOM 663 C C . ALA A 1 84 ? -13.215 13.882 12.241 1.00 93.56 84 ALA A C 1
ATOM 665 O O . ALA A 1 84 ? -14.070 13.383 11.524 1.00 93.56 84 ALA A O 1
ATOM 666 N N . THR A 1 85 ? -13.128 15.200 12.418 1.00 92.06 85 THR A N 1
ATOM 667 C CA . THR A 1 85 ? -14.059 16.157 11.795 1.00 92.06 85 THR A CA 1
ATOM 668 C C . THR A 1 85 ? -13.740 16.457 10.332 1.00 92.06 85 THR A C 1
ATOM 670 O O . THR A 1 85 ? -14.561 17.026 9.625 1.00 92.06 85 THR A O 1
ATOM 673 N N . THR A 1 86 ? -12.523 16.141 9.877 1.00 94.12 86 THR A N 1
ATOM 674 C CA . THR A 1 86 ? -12.074 16.358 8.496 1.00 94.12 86 THR A CA 1
ATOM 675 C C . THR A 1 86 ? -11.082 15.275 8.079 1.00 94.12 86 THR A C 1
ATOM 677 O O . THR A 1 86 ? -10.349 14.739 8.915 1.00 94.12 86 THR A O 1
ATOM 680 N N . ILE A 1 87 ? -10.936 15.051 6.770 1.00 92.88 87 ILE A N 1
ATOM 681 C CA . IL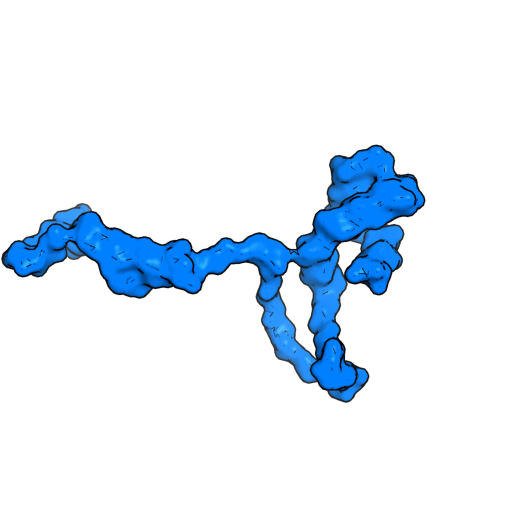E A 1 87 ? -9.918 14.139 6.211 1.00 92.88 87 ILE A CA 1
ATOM 682 C C . ILE A 1 87 ? -8.496 14.529 6.652 1.00 92.88 87 ILE A C 1
ATOM 684 O O . ILE A 1 87 ? -7.662 13.664 6.917 1.00 92.88 87 ILE A O 1
ATOM 688 N N . LYS A 1 88 ? -8.195 15.831 6.784 1.00 94.62 88 LYS A N 1
ATOM 689 C CA . LYS A 1 88 ? -6.880 16.297 7.268 1.00 94.62 88 LYS A CA 1
ATOM 690 C C . LYS A 1 88 ? -6.631 15.882 8.720 1.00 94.62 88 LYS A C 1
ATOM 692 O O . LYS A 1 88 ? -5.514 15.487 9.055 1.00 94.62 88 LYS A O 1
ATOM 697 N N . ALA A 1 89 ? -7.658 15.961 9.568 1.00 94.31 89 ALA A N 1
ATOM 698 C CA . ALA A 1 89 ? -7.578 15.486 10.944 1.00 94.31 89 ALA A CA 1
ATOM 699 C C . ALA A 1 89 ? -7.405 13.960 10.987 1.00 94.31 89 ALA A C 1
ATOM 701 O O . ALA A 1 89 ? -6.487 13.490 11.656 1.00 94.31 89 ALA A O 1
ATOM 702 N N . ALA A 1 90 ? -8.188 13.211 10.199 1.00 94.38 90 ALA A N 1
ATOM 703 C CA . ALA A 1 90 ? -8.082 11.753 10.096 1.00 94.38 90 ALA A CA 1
ATOM 704 C C . ALA A 1 90 ? -6.676 11.314 9.656 1.00 94.38 90 ALA A C 1
ATOM 706 O O . ALA A 1 90 ? -6.051 10.474 10.300 1.00 94.38 90 ALA A O 1
ATOM 707 N N . LYS A 1 91 ? -6.119 11.964 8.625 1.00 94.50 91 LYS A N 1
ATOM 708 C CA . LYS A 1 91 ? -4.744 11.732 8.167 1.00 94.50 91 LYS A CA 1
ATOM 709 C C . LYS A 1 91 ? -3.727 11.928 9.292 1.00 94.50 91 LYS A C 1
ATOM 711 O O . LYS A 1 91 ? -2.895 11.053 9.512 1.00 94.50 91 LYS A O 1
ATOM 716 N N . ARG A 1 92 ? -3.831 13.030 10.044 1.00 94.81 92 ARG A N 1
ATOM 717 C CA . ARG A 1 92 ? -2.941 13.313 11.182 1.00 94.81 92 ARG A CA 1
ATOM 718 C C . ARG A 1 92 ? -3.102 12.299 12.320 1.00 94.81 92 ARG A C 1
ATOM 720 O O . ARG A 1 92 ? -2.134 12.045 13.029 1.00 94.81 92 ARG A O 1
ATOM 727 N N . MET A 1 93 ? -4.302 11.755 12.533 1.00 93.75 93 MET A N 1
ATOM 728 C CA . MET A 1 93 ? -4.539 10.708 13.537 1.00 93.75 93 MET A CA 1
ATOM 729 C C . MET A 1 93 ? -3.878 9.388 13.138 1.00 93.75 93 MET A C 1
ATOM 731 O O . MET A 1 93 ? -3.208 8.786 13.973 1.00 93.75 93 MET A O 1
ATOM 735 N N . VAL A 1 94 ? -4.000 8.993 11.867 1.00 93.81 94 VAL A N 1
ATOM 736 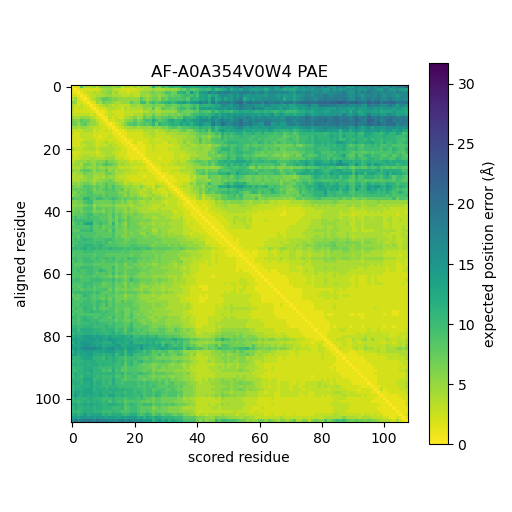C CA . VAL A 1 94 ? -3.352 7.790 11.321 1.00 93.81 94 VAL A CA 1
ATOM 737 C C . VAL A 1 94 ? -1.828 7.915 11.331 1.00 93.81 94 VAL A C 1
ATOM 739 O O . VAL A 1 94 ? -1.153 6.996 11.772 1.00 93.81 94 VAL A O 1
ATOM 742 N N . GLU A 1 95 ? -1.270 9.064 10.935 1.00 92.56 95 GLU A N 1
ATOM 743 C CA . GLU A 1 95 ? 0.185 9.316 10.988 1.00 92.56 95 GLU A CA 1
ATOM 744 C C . GLU A 1 95 ? 0.750 9.293 12.416 1.00 92.56 95 GLU A C 1
ATOM 746 O O . GLU A 1 95 ? 1.927 9.006 12.612 1.00 92.56 95 GLU A O 1
ATOM 751 N N . LYS A 1 96 ? -0.084 9.605 13.413 1.00 94.62 96 LYS A N 1
ATOM 752 C CA . LYS A 1 96 ? 0.270 9.533 14.836 1.00 94.62 96 LYS A CA 1
ATOM 753 C C . LYS A 1 96 ? -0.015 8.169 15.465 1.00 94.62 96 LYS A C 1
ATOM 755 O O . LYS A 1 96 ? 0.187 8.047 16.669 1.00 94.62 96 LYS A O 1
ATOM 760 N N . GLU A 1 97 ? -0.508 7.200 14.691 1.00 93.00 97 GLU A N 1
ATOM 761 C CA . GLU A 1 97 ? -0.836 5.847 15.159 1.00 93.00 97 GLU A CA 1
ATOM 762 C C . GLU A 1 97 ? -1.716 5.854 16.427 1.00 93.00 97 GLU A C 1
ATOM 764 O O . GLU A 1 97 ? -1.489 5.097 17.373 1.00 93.00 97 GLU A O 1
ATOM 769 N N . ARG A 1 98 ? -2.704 6.764 16.477 1.00 93.56 98 ARG A N 1
ATOM 770 C CA . ARG A 1 98 ? -3.567 6.904 17.657 1.00 93.56 98 ARG A CA 1
ATOM 771 C C . ARG A 1 98 ? -4.352 5.613 17.952 1.00 93.56 98 ARG A C 1
ATOM 773 O O . ARG A 1 98 ? -4.693 4.911 17.003 1.00 93.56 98 ARG A O 1
ATOM 780 N N . PRO A 1 99 ? -4.686 5.322 19.226 1.00 93.56 99 PRO A N 1
ATOM 781 C CA . PRO A 1 99 ? -5.364 4.085 19.618 1.00 93.56 99 PRO A CA 1
ATOM 782 C C . PRO A 1 99 ? -6.613 3.751 18.794 1.00 93.56 99 PRO A C 1
ATOM 784 O O . PRO A 1 99 ? -6.736 2.630 18.314 1.00 93.56 99 PRO A O 1
ATOM 787 N N . GLU A 1 100 ? -7.465 4.745 18.530 1.00 91.06 100 GLU A N 1
ATOM 788 C CA . GLU A 1 100 ? -8.746 4.577 17.825 1.00 91.06 100 GLU A CA 1
ATOM 789 C C . GLU A 1 100 ? -8.570 4.089 16.376 1.00 91.06 100 GLU A C 1
ATOM 791 O O . GLU A 1 100 ? -9.479 3.532 15.766 1.00 91.06 100 GLU A O 1
ATOM 796 N N . VAL A 1 101 ? -7.385 4.304 15.799 1.00 94.06 101 VAL A N 1
ATOM 797 C CA . VAL A 1 101 ? -7.056 3.862 14.443 1.00 94.06 101 VAL A CA 1
ATOM 798 C C . VAL A 1 101 ? -6.920 2.341 14.377 1.00 94.06 101 VAL A C 1
ATOM 800 O O . VAL A 1 101 ? -7.245 1.752 13.348 1.00 94.06 101 VAL A O 1
ATOM 803 N N . TRP A 1 102 ? -6.447 1.705 15.452 1.00 94.69 102 TRP A N 1
ATOM 804 C CA . TRP A 1 102 ? -6.265 0.256 15.493 1.00 94.69 102 TRP A CA 1
ATOM 805 C C . TRP A 1 102 ? -7.599 -0.477 15.567 1.00 94.69 102 TRP A C 1
ATOM 807 O O . TRP A 1 102 ? -7.771 -1.457 14.850 1.00 94.69 102 TRP A O 1
ATOM 817 N N . ASP A 1 103 ? -8.549 0.050 16.338 1.00 93.00 103 ASP A N 1
ATOM 818 C CA . ASP A 1 103 ? -9.900 -0.509 16.432 1.00 93.00 103 ASP A CA 1
ATOM 819 C C . ASP A 1 103 ? -10.618 -0.427 15.077 1.00 93.00 103 ASP A C 1
ATOM 821 O O . ASP A 1 103 ? -11.223 -1.391 14.613 1.00 93.00 103 ASP A O 1
ATOM 825 N N . ILE A 1 104 ? -10.478 0.707 14.382 1.00 94.19 104 ILE A N 1
ATOM 826 C CA . ILE A 1 104 ? -11.041 0.887 13.036 1.00 94.19 104 ILE A CA 1
ATOM 827 C C . ILE A 1 104 ? -10.371 -0.034 12.017 1.00 94.19 104 ILE A C 1
ATOM 829 O O . ILE A 1 104 ? -11.043 -0.525 11.115 1.00 94.19 104 ILE A O 1
ATOM 833 N N . LEU A 1 105 ? -9.061 -0.260 12.131 1.00 94.25 105 LEU A N 1
ATOM 834 C CA . LEU A 1 105 ? -8.332 -1.139 11.220 1.00 94.25 105 LEU A CA 1
ATOM 835 C C . LEU A 1 105 ? -8.803 -2.596 11.318 1.00 94.25 105 LEU A C 1
ATOM 837 O O . LEU A 1 105 ? -8.739 -3.300 10.320 1.00 94.25 105 LEU A O 1
ATOM 841 N N . GLU A 1 106 ? -9.260 -3.048 12.486 1.00 92.81 106 GLU A N 1
ATOM 842 C CA . GLU A 1 106 ? -9.805 -4.403 12.656 1.00 92.81 106 GLU A CA 1
ATOM 843 C C . GLU A 1 106 ? -11.212 -4.562 12.052 1.00 92.81 106 GLU A C 1
ATOM 845 O O . GLU A 1 106 ? -11.624 -5.679 11.742 1.00 92.81 106 GLU A O 1
ATOM 850 N N . GLU A 1 107 ? -11.941 -3.461 11.854 1.00 90.88 107 GLU A N 1
ATOM 851 C CA . GLU A 1 107 ? -13.294 -3.461 11.283 1.00 90.88 107 GLU A CA 1
ATOM 852 C C . GLU A 1 107 ? -13.328 -3.317 9.747 1.00 90.88 107 GLU A C 1
ATOM 854 O O . GLU A 1 107 ? -14.363 -3.564 9.122 1.00 90.88 107 GLU A O 1
ATOM 859 N N . VAL A 1 108 ? -12.230 -2.849 9.145 1.00 88.00 108 VAL A N 1
ATOM 860 C CA . VAL A 1 108 ? -12.083 -2.616 7.694 1.00 88.00 108 VAL A CA 1
ATOM 861 C C . VAL A 1 108 ? -11.581 -3.872 6.995 1.00 88.00 108 VAL A C 1
ATOM 863 O O . VAL A 1 108 ? -12.194 -4.219 5.959 1.00 88.00 108 VAL A O 1
#

Secondary structure (DSSP, 8-state):
-TTSSSSPPB-TTSPBPPPHHHHHSSTTSHIIIIIS----SS---------TT--TT-----HHHHHHHTHHHHHHHHHHTTS-SSHHHHHHHHHTT-HHHHHHHHH-

Sequence (108 aa):
DNGRRGRAITGANKRPLKSLSDMLKGKQGRFRQNLLGKRVDYSGRSVIVVGPELKLHQCGLPKKMALELFKPFIYSKLEKYGHATTIKAAKRMVEKERPEVWDILEEV

Mean predicted aligned error: 6.31 Å

Radius of gyration: 23.99 Å; Cα contacts (8 Å, |Δi|>4): 88; chains: 1; bounding box: 49×39×61 Å